Protein AF-A0AAW1A472-F1 (afdb_monomer_lite)

Radius of gyration: 16.76 Å; chains: 1; bounding box: 39×46×48 Å

pLDDT: mean 79.09, std 13.65, range [29.97, 91.56]

InterPro domains:
  IPR036691 Endonuclease/exonuclease/phosphatase superfamily [G3DSA:3.60.10.10] (3-117)
  IPR036691 Endonuclease/exonuclease/phosphatase superfamily [SSF56219] (14-114)

Secondary structure (DSSP, 8-state):
--GGGG-SSGGGSPTTEEEEEE--B-SSTT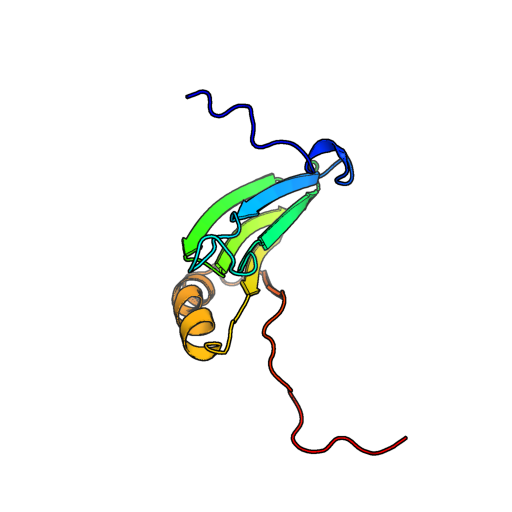SPPB--EEEEEETTSEEEEEEE-STTEEEEEEEETTEEEEEEEEE-SS-HHHHHHHHHHHHHTS-TT-EEEEEEE------S-----

Foldseek 3Di:
DDPPPPPPCPVVDDPQWDKDWDFFDAPDPPGDTDQIDIDTDGNVKDWPDWDDDDRFWTWTWIDDPPAIEIEIEGDAPPNLVVRCVSCVVVVVVDDPRHHYDYDYCNVDDPDPDDDDD

Organism: NCBI:txid166442

Sequence (117 aa):
MDAEKRMGKDQELPKGYDWHRQDASRKDRKGRAIGRMLVGVKKNLAVEEKILVEKGVIKLKVRMKHDVWRLAGIYALGDVEGKIEQIKDWMEIGEKEEKIIIGGDLNVRMGELGERI

Structure (mmCIF, N/CA/C/O backbone):
data_AF-A0AAW1A472-F1
#
_entry.id   AF-A0AAW1A472-F1
#
loop_
_atom_site.group_PDB
_atom_site.id
_atom_site.type_symbol
_atom_site.label_atom_id
_atom_site.label_alt_id
_atom_site.label_comp_id
_atom_site.label_asym_id
_atom_site.label_entity_id
_atom_site.label_seq_id
_atom_site.pdbx_PDB_ins_code
_atom_site.Cartn_x
_atom_site.Cartn_y
_atom_site.Cartn_z
_atom_site.occupancy
_atom_site.B_iso_or_equiv
_atom_site.auth_seq_id
_atom_site.auth_comp_id
_atom_site.auth_asym_id
_atom_site.auth_atom_id
_atom_site.pdbx_PDB_model_num
ATOM 1 N N . MET A 1 1 ? -14.484 16.915 -22.085 1.00 33.94 1 MET A N 1
ATOM 2 C CA . MET A 1 1 ? -14.202 15.512 -22.456 1.00 33.94 1 MET A CA 1
ATOM 3 C C . MET A 1 1 ? -14.462 14.681 -21.213 1.00 33.94 1 MET A C 1
ATOM 5 O O . MET A 1 1 ? -13.651 14.701 -20.295 1.00 33.94 1 MET A O 1
ATOM 9 N N . ASP A 1 2 ? -15.651 14.090 -21.144 1.00 29.97 2 ASP A N 1
ATOM 10 C CA . ASP A 1 2 ? -16.240 13.556 -19.916 1.00 29.97 2 ASP A CA 1
ATOM 11 C C . ASP A 1 2 ? -15.452 12.384 -19.326 1.00 29.97 2 ASP A C 1
ATOM 13 O O . ASP A 1 2 ? -15.075 11.433 -20.018 1.00 29.97 2 ASP A O 1
ATOM 17 N N . ALA A 1 3 ? -15.209 12.466 -18.018 1.00 36.06 3 ALA A N 1
ATOM 18 C CA . ALA A 1 3 ? -14.446 11.503 -17.229 1.00 36.06 3 ALA A CA 1
ATOM 19 C C . ALA A 1 3 ? -15.139 10.130 -17.084 1.00 36.06 3 ALA A C 1
ATOM 21 O O . ALA A 1 3 ? -14.545 9.193 -16.552 1.00 36.06 3 ALA A O 1
ATOM 22 N N . GLU A 1 4 ? -16.359 9.977 -17.601 1.00 32.78 4 GLU A N 1
ATOM 23 C CA . GLU A 1 4 ? -17.199 8.786 -17.428 1.00 32.78 4 GLU A CA 1
ATOM 24 C C . GLU A 1 4 ? -16.834 7.611 -18.358 1.00 32.78 4 GLU A C 1
ATOM 26 O O . GLU A 1 4 ? -17.255 6.479 -18.134 1.00 32.78 4 GLU A O 1
ATOM 31 N N . LYS A 1 5 ? -15.971 7.806 -19.366 1.00 37.50 5 LYS A N 1
ATOM 32 C CA . LYS A 1 5 ? -15.601 6.753 -20.343 1.00 37.50 5 LYS A CA 1
ATOM 33 C C . LYS A 1 5 ? -14.424 5.838 -19.941 1.00 37.50 5 LYS A C 1
ATOM 35 O O . LYS A 1 5 ? -13.793 5.239 -20.811 1.00 37.50 5 LYS A O 1
ATOM 40 N N . ARG A 1 6 ? -14.093 5.687 -18.649 1.00 45.53 6 ARG A N 1
ATOM 41 C CA . ARG A 1 6 ? -12.960 4.837 -18.178 1.00 45.53 6 ARG A CA 1
ATOM 42 C C . ARG A 1 6 ? -13.353 3.505 -17.504 1.00 45.53 6 ARG A C 1
ATOM 44 O O . ARG A 1 6 ? -12.469 2.763 -17.067 1.00 45.53 6 ARG A O 1
ATOM 51 N N . MET A 1 7 ? -14.644 3.167 -17.456 1.00 45.34 7 MET A N 1
ATOM 52 C CA . MET A 1 7 ? -15.219 2.125 -16.582 1.00 45.34 7 MET A CA 1
ATOM 53 C C . MET A 1 7 ? -15.499 0.748 -17.233 1.00 45.34 7 MET A C 1
ATOM 55 O O . MET A 1 7 ? -16.494 0.100 -16.937 1.00 45.34 7 MET A O 1
ATOM 59 N N . GLY A 1 8 ? -14.623 0.244 -18.106 1.00 51.31 8 GLY A N 1
ATOM 60 C CA . GLY A 1 8 ? -14.876 -1.036 -18.798 1.00 51.31 8 GLY A CA 1
ATOM 61 C C . GLY A 1 8 ? -14.672 -2.323 -17.977 1.00 51.31 8 GLY A C 1
ATOM 62 O O . GLY A 1 8 ? -15.166 -3.362 -18.383 1.00 51.31 8 GLY A O 1
ATOM 63 N N . LYS A 1 9 ? -13.932 -2.296 -16.855 1.00 57.56 9 LYS A N 1
ATOM 64 C CA . LYS A 1 9 ? -13.584 -3.516 -16.081 1.00 57.56 9 LYS A CA 1
ATOM 65 C C . LYS A 1 9 ? -14.021 -3.512 -14.623 1.00 57.56 9 LYS A C 1
ATOM 67 O O . LYS A 1 9 ? -14.011 -4.557 -13.987 1.00 57.56 9 LYS A O 1
ATOM 72 N N . ASP A 1 10 ? -14.410 -2.362 -14.086 1.00 56.91 10 ASP A N 1
ATOM 73 C CA . ASP A 1 10 ? -14.745 -2.272 -12.664 1.00 56.91 10 ASP A CA 1
ATOM 74 C C . ASP A 1 10 ? -16.104 -2.949 -12.370 1.00 56.91 10 ASP A C 1
ATOM 76 O O . ASP A 1 10 ? -16.349 -3.373 -11.246 1.00 56.91 10 ASP A O 1
ATOM 80 N N . GLN A 1 11 ? -16.947 -3.141 -13.399 1.00 63.16 11 GLN A N 1
ATOM 81 C CA . GLN A 1 11 ? -18.195 -3.914 -13.31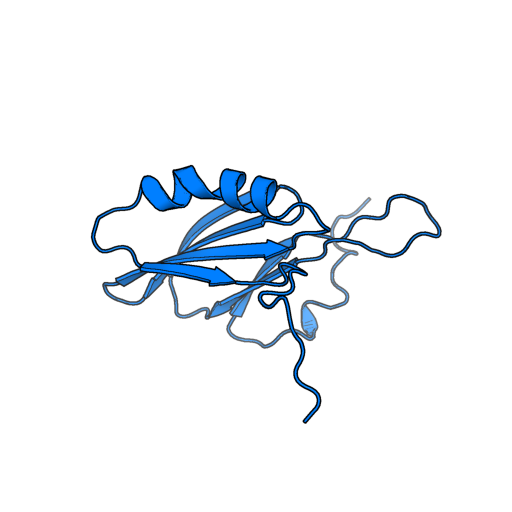8 1.00 63.16 11 GLN A CA 1
ATOM 82 C C . GLN A 1 11 ? -17.993 -5.440 -13.247 1.00 63.16 11 GLN A C 1
ATOM 84 O O . GLN A 1 11 ? -18.901 -6.142 -12.808 1.00 63.16 11 GLN A O 1
ATOM 89 N N . GLU A 1 12 ? -16.822 -5.950 -13.642 1.00 79.75 12 GLU A N 1
ATOM 90 C CA . GLU A 1 12 ? -16.468 -7.378 -13.551 1.00 79.75 12 GLU A CA 1
ATOM 91 C C . GLU A 1 12 ? -15.788 -7.728 -12.221 1.00 79.75 12 GLU A C 1
ATOM 93 O O . GLU A 1 12 ? -15.583 -8.901 -11.907 1.00 79.75 12 GLU A O 1
ATOM 98 N N . LEU A 1 13 ? -15.406 -6.720 -11.432 1.00 86.88 13 LEU A N 1
ATOM 99 C CA . LEU A 1 13 ? -14.744 -6.955 -10.160 1.00 86.88 13 LEU A CA 1
ATOM 100 C C . LEU A 1 13 ? -15.727 -7.527 -9.130 1.00 86.88 13 LEU A C 1
ATOM 102 O O . LEU A 1 13 ? -16.901 -7.140 -9.110 1.00 86.88 13 LEU A O 1
ATOM 106 N N . PRO A 1 14 ? -15.254 -8.408 -8.227 1.00 88.94 14 PRO A N 1
ATOM 107 C CA . PRO A 1 14 ? -16.073 -8.925 -7.145 1.00 88.94 14 PRO A CA 1
ATOM 108 C C . PRO A 1 14 ? -16.806 -7.814 -6.390 1.00 88.94 14 PRO A C 1
ATOM 110 O O . PRO A 1 14 ? -16.210 -6.838 -5.915 1.00 88.94 14 PRO A O 1
ATOM 113 N N . LYS A 1 15 ? -18.124 -7.990 -6.265 1.00 87.81 15 LYS A N 1
ATOM 114 C CA . LYS A 1 15 ? -18.973 -7.143 -5.426 1.00 87.81 15 LYS A CA 1
ATOM 115 C C . LYS A 1 15 ? -18.600 -7.353 -3.954 1.00 87.81 15 LYS A C 1
ATOM 117 O O . LYS A 1 15 ? -18.102 -8.406 -3.571 1.00 87.81 15 LYS A O 1
ATOM 122 N N . GLY A 1 16 ? -18.862 -6.347 -3.120 1.00 90.50 16 GLY A N 1
ATOM 123 C CA . GLY A 1 16 ? -18.548 -6.403 -1.685 1.00 90.50 16 GLY A CA 1
ATOM 124 C C . GLY A 1 16 ? -17.158 -5.884 -1.313 1.00 90.50 16 GLY A C 1
ATOM 125 O O . GLY A 1 16 ? -16.790 -5.953 -0.143 1.00 90.50 16 GLY A O 1
ATOM 126 N N . TYR A 1 17 ? -16.426 -5.319 -2.275 1.00 90.38 17 TYR A N 1
ATOM 127 C CA . TYR A 1 17 ? -15.153 -4.639 -2.055 1.00 90.38 17 TYR A CA 1
ATOM 128 C C . TYR A 1 17 ? -15.222 -3.190 -2.542 1.00 90.38 17 TYR A C 1
ATOM 130 O O . TYR A 1 17 ? -15.889 -2.894 -3.538 1.00 90.38 17 TYR A O 1
ATOM 138 N N . ASP A 1 18 ? -14.528 -2.308 -1.836 1.00 86.81 18 ASP A N 1
ATOM 139 C CA . ASP A 1 18 ? -14.161 -0.973 -2.273 1.00 86.81 18 ASP A CA 1
ATOM 140 C C . ASP A 1 18 ? -12.806 -1.059 -2.967 1.00 86.81 18 ASP A C 1
ATOM 142 O O . ASP A 1 18 ? -11.781 -1.400 -2.372 1.00 86.81 18 ASP A O 1
ATOM 146 N N . TRP A 1 19 ? -12.822 -0.811 -4.273 1.00 87.25 19 TRP A N 1
ATOM 147 C CA . TRP A 1 19 ? -11.652 -0.959 -5.122 1.00 87.25 19 TRP A CA 1
ATOM 148 C C . TRP A 1 19 ? -10.884 0.359 -5.234 1.00 87.25 19 TRP A C 1
ATOM 150 O O . TRP A 1 19 ? -11.436 1.433 -5.482 1.00 87.25 19 TRP A O 1
ATOM 160 N N . HIS A 1 20 ? -9.571 0.276 -5.077 1.00 85.44 20 HIS A N 1
ATOM 161 C CA . HIS A 1 20 ? -8.629 1.375 -5.187 1.00 85.44 20 HIS A CA 1
ATOM 162 C C . HIS A 1 20 ? -7.659 1.085 -6.321 1.00 85.44 20 HIS A C 1
ATOM 164 O O . HIS A 1 20 ? -6.975 0.064 -6.331 1.00 85.44 20 HIS A O 1
ATOM 170 N N . ARG A 1 21 ? -7.630 1.985 -7.300 1.00 82.75 21 ARG A N 1
ATOM 171 C CA . ARG A 1 21 ? -6.958 1.768 -8.575 1.00 82.75 21 ARG A CA 1
ATOM 172 C C . ARG A 1 21 ? -5.888 2.818 -8.808 1.00 82.75 21 ARG A C 1
ATOM 174 O O . ARG A 1 21 ? -6.105 4.001 -8.559 1.00 82.75 21 ARG A O 1
ATOM 181 N N . GLN A 1 22 ? -4.786 2.363 -9.382 1.00 85.88 22 GLN A N 1
ATOM 182 C CA . GLN A 1 22 ? -3.852 3.201 -10.109 1.00 85.88 22 GLN A CA 1
ATOM 183 C C . GLN A 1 22 ? -3.910 2.818 -11.587 1.00 85.88 22 GLN A C 1
ATOM 185 O O . GLN A 1 22 ? -3.865 1.636 -11.940 1.00 85.88 22 GLN A O 1
ATOM 190 N N . ASP A 1 23 ? -4.074 3.813 -12.453 1.00 83.50 23 ASP A N 1
ATOM 191 C CA . ASP A 1 23 ? -4.182 3.590 -13.889 1.00 83.50 23 ASP A CA 1
ATOM 192 C C . ASP A 1 23 ? -2.845 3.182 -14.506 1.00 83.50 23 ASP A C 1
ATOM 194 O O . ASP A 1 23 ? -1.789 3.708 -14.160 1.00 83.50 23 ASP A O 1
ATOM 198 N N . ALA A 1 24 ? -2.896 2.268 -15.479 1.00 82.50 24 ALA A N 1
ATOM 199 C CA . ALA A 1 24 ? -1.727 2.029 -16.311 1.00 82.50 24 ALA A CA 1
ATOM 200 C C . ALA A 1 24 ? -1.440 3.253 -17.178 1.00 82.50 24 ALA A C 1
ATOM 202 O O . ALA A 1 24 ? -2.347 3.871 -17.737 1.00 82.50 24 ALA A O 1
ATOM 203 N N . SER A 1 25 ? -0.155 3.502 -17.400 1.00 81.50 25 SER A N 1
ATOM 204 C CA . SER A 1 25 ? 0.311 4.426 -18.429 1.00 81.50 25 SER A CA 1
ATOM 205 C C . SER A 1 25 ? 1.125 3.694 -19.492 1.00 81.50 25 SER A C 1
ATOM 207 O O . SER A 1 25 ? 1.483 2.525 -19.332 1.00 81.50 25 SER A O 1
ATOM 209 N N . ARG A 1 26 ? 1.382 4.363 -20.613 1.00 81.75 26 ARG A N 1
ATOM 210 C CA . ARG A 1 26 ? 2.218 3.859 -21.707 1.00 81.75 26 ARG A CA 1
ATOM 211 C C . ARG A 1 26 ? 3.309 4.882 -21.978 1.00 81.75 26 ARG A C 1
ATOM 213 O O . ARG A 1 26 ? 3.029 6.074 -21.921 1.00 81.75 26 ARG A O 1
ATOM 220 N N . LYS A 1 27 ? 4.521 4.409 -22.274 1.00 78.81 27 LYS A N 1
ATOM 221 C CA . LYS A 1 27 ? 5.626 5.279 -22.697 1.00 78.81 27 LYS A CA 1
ATOM 222 C C . LYS A 1 27 ? 5.388 5.818 -24.113 1.00 78.81 27 LYS A C 1
ATOM 224 O O . LYS A 1 27 ? 5.530 7.008 -24.338 1.00 78.81 27 LYS A O 1
ATOM 229 N N . ASP A 1 28 ? 4.905 4.952 -25.009 1.00 83.31 28 ASP A N 1
ATOM 230 C CA . ASP A 1 28 ? 4.634 5.271 -26.415 1.00 83.31 28 ASP A CA 1
ATOM 231 C C . ASP A 1 28 ? 3.226 4.823 -26.828 1.00 83.31 28 ASP A C 1
ATOM 233 O O . ASP A 1 28 ? 2.672 3.872 -26.266 1.00 83.31 28 ASP A O 1
ATOM 237 N N . ARG A 1 29 ? 2.655 5.433 -27.878 1.00 80.19 29 ARG A N 1
ATOM 238 C CA . ARG A 1 29 ? 1.298 5.106 -28.375 1.00 80.19 29 ARG A CA 1
ATOM 239 C C . ARG A 1 29 ? 1.120 3.617 -28.709 1.00 80.19 29 ARG A C 1
ATOM 241 O O . ARG A 1 29 ? 0.045 3.062 -28.490 1.00 80.19 29 ARG A O 1
ATOM 248 N N . LYS A 1 30 ? 2.173 2.974 -29.230 1.00 85.19 30 LYS A N 1
ATOM 249 C CA . LYS A 1 30 ? 2.208 1.539 -29.574 1.00 85.19 30 LYS A CA 1
ATOM 250 C C . LYS A 1 30 ? 2.765 0.646 -28.451 1.00 85.19 30 LYS A C 1
ATOM 252 O O . LYS A 1 30 ? 2.790 -0.570 -28.609 1.00 85.19 30 LYS A O 1
ATOM 257 N N . GLY A 1 31 ? 3.206 1.223 -27.333 1.00 79.44 31 GLY A N 1
ATOM 258 C CA . GLY A 1 31 ? 3.770 0.484 -26.204 1.00 79.44 31 GLY A CA 1
ATOM 259 C C . GLY A 1 31 ? 2.715 -0.266 -25.386 1.00 79.44 31 GLY A C 1
ATOM 260 O O . GLY A 1 31 ? 1.518 0.043 -25.431 1.00 79.44 31 GLY A O 1
ATOM 261 N N . ARG A 1 32 ? 3.164 -1.253 -24.599 1.00 79.44 32 ARG A N 1
ATOM 262 C CA . ARG A 1 32 ? 2.307 -1.949 -23.627 1.00 79.44 32 ARG A CA 1
ATOM 263 C C 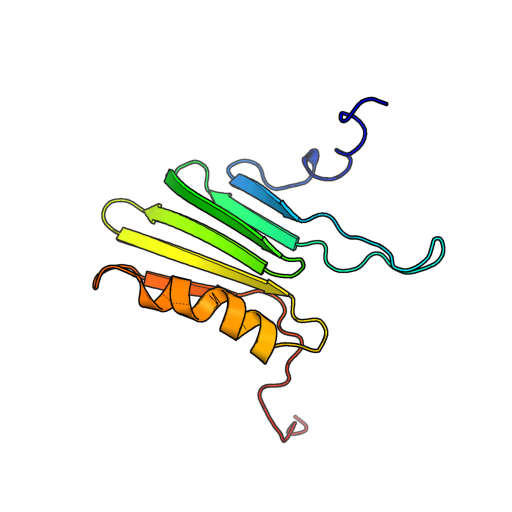. ARG A 1 32 ? 1.894 -0.998 -22.502 1.00 79.44 32 ARG A C 1
ATOM 265 O O . ARG A 1 32 ? 2.640 -0.098 -22.125 1.00 79.44 32 ARG A O 1
ATOM 272 N N . ALA A 1 33 ? 0.689 -1.213 -21.979 1.00 78.88 33 ALA A N 1
ATOM 273 C CA . ALA A 1 33 ? 0.225 -0.574 -20.752 1.00 78.88 33 ALA A CA 1
ATOM 274 C C . ALA A 1 33 ? 1.040 -1.108 -19.564 1.00 78.88 33 ALA A C 1
ATOM 276 O O . ALA A 1 33 ? 1.193 -2.317 -19.429 1.00 78.88 33 ALA A O 1
ATOM 277 N N . ILE A 1 34 ? 1.563 -0.212 -18.729 1.00 76.31 34 ILE A N 1
ATOM 278 C CA . ILE A 1 34 ? 2.464 -0.530 -17.616 1.00 76.31 34 ILE A CA 1
ATOM 279 C C . ILE A 1 34 ? 1.906 0.077 -16.331 1.00 76.31 34 ILE A C 1
ATOM 281 O O . ILE A 1 34 ? 1.524 1.251 -16.320 1.00 76.31 34 ILE A O 1
ATOM 285 N N . GLY A 1 35 ? 1.962 -0.690 -15.241 1.00 73.12 35 GLY A N 1
ATOM 286 C CA . GLY A 1 35 ? 1.760 -0.196 -13.877 1.00 73.12 35 GLY A CA 1
ATOM 287 C C . GLY A 1 35 ? 0.311 0.077 -13.494 1.00 73.12 35 GLY A C 1
ATOM 288 O O . GLY A 1 35 ? 0.062 0.973 -12.698 1.00 73.12 35 GLY A O 1
ATOM 289 N N . ARG A 1 36 ? -0.647 -0.673 -14.057 1.00 83.44 36 ARG A N 1
ATOM 290 C CA . ARG A 1 36 ? -1.985 -0.721 -13.456 1.00 83.44 36 ARG A CA 1
ATOM 291 C C . ARG A 1 36 ? -1.883 -1.514 -12.160 1.00 83.44 36 ARG A C 1
ATOM 293 O O . ARG A 1 36 ? -1.429 -2.652 -12.193 1.00 83.44 36 ARG A O 1
ATOM 300 N N . MET A 1 37 ? -2.370 -0.941 -11.069 1.00 86.56 37 MET A N 1
ATOM 301 C CA . MET A 1 37 ? -2.504 -1.629 -9.786 1.00 86.56 37 MET A CA 1
ATOM 302 C C . MET A 1 37 ? -3.937 -1.524 -9.294 1.00 86.56 37 MET A C 1
ATOM 304 O O . MET A 1 37 ? -4.638 -0.547 -9.575 1.00 86.56 37 MET A O 1
ATOM 308 N N . LEU A 1 38 ? -4.368 -2.546 -8.566 1.00 87.56 38 LEU A N 1
ATOM 309 C CA . LEU A 1 38 ? -5.688 -2.606 -7.975 1.00 87.56 38 LEU A CA 1
ATOM 310 C C . LEU A 1 38 ? -5.577 -3.222 -6.585 1.00 87.56 38 LEU A C 1
ATOM 312 O O . LEU A 1 38 ? -4.951 -4.264 -6.419 1.00 87.56 38 LEU A O 1
ATOM 316 N N . VAL A 1 39 ? -6.209 -2.587 -5.609 1.00 87.19 39 VAL A N 1
ATOM 317 C CA . VAL A 1 39 ? -6.339 -3.099 -4.248 1.00 87.19 39 VAL A CA 1
ATOM 318 C C . VAL A 1 39 ? -7.808 -3.042 -3.858 1.00 87.19 39 VAL A C 1
ATOM 320 O O . VAL A 1 39 ? -8.457 -2.029 -4.092 1.00 87.19 39 VAL A O 1
ATOM 323 N N . GLY A 1 40 ? -8.346 -4.124 -3.303 1.00 88.94 40 GLY A N 1
ATOM 324 C CA . GLY A 1 40 ? -9.733 -4.189 -2.845 1.00 88.94 40 GLY A CA 1
ATOM 325 C C . GLY A 1 40 ? -9.799 -4.307 -1.333 1.00 88.94 40 GLY A C 1
ATOM 326 O O . GLY A 1 40 ? -9.190 -5.210 -0.765 1.00 88.94 40 GLY A O 1
ATOM 327 N N . VAL A 1 41 ? -10.567 -3.435 -0.685 1.00 88.75 41 VAL A N 1
ATOM 328 C CA . VAL A 1 41 ? -10.884 -3.54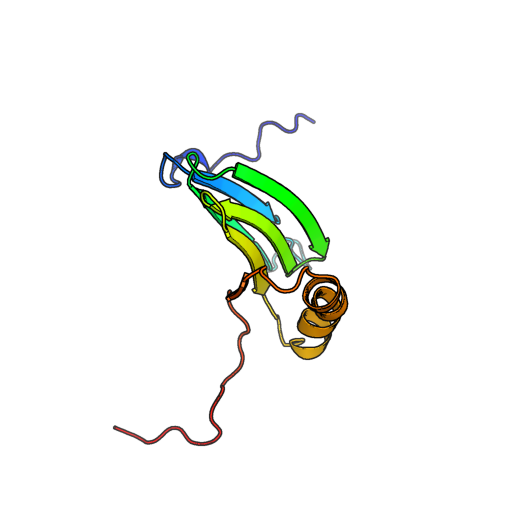2 0.745 1.00 88.75 41 VAL A CA 1
ATOM 329 C C . VAL A 1 41 ? -12.314 -4.037 0.880 1.00 88.75 41 VAL A C 1
ATOM 331 O O . VAL A 1 41 ? -13.205 -3.532 0.212 1.00 88.75 41 VAL A O 1
ATOM 334 N N . LYS A 1 42 ? -12.569 -5.054 1.703 1.00 90.44 42 LYS A N 1
ATOM 335 C CA . LYS A 1 42 ? -13.935 -5.564 1.887 1.00 90.44 42 LYS A CA 1
ATOM 336 C C . LYS A 1 42 ? -14.809 -4.471 2.522 1.00 90.44 42 LYS A C 1
ATOM 338 O O . LYS A 1 42 ? -14.409 -3.904 3.529 1.00 90.44 42 LYS A O 1
ATOM 343 N N . LYS A 1 43 ? -16.006 -4.213 1.983 1.00 88.62 43 LYS A N 1
ATOM 344 C CA . LYS A 1 43 ? -16.892 -3.085 2.366 1.00 88.62 43 LYS A CA 1
ATOM 345 C C . LYS A 1 43 ? -17.314 -3.043 3.836 1.00 88.62 43 LYS A C 1
ATOM 347 O O . LYS A 1 43 ? -17.796 -2.027 4.314 1.00 88.62 43 LYS A O 1
ATOM 352 N N . ASN A 1 44 ? -17.204 -4.163 4.547 1.00 88.19 44 ASN A N 1
ATOM 353 C CA . ASN A 1 44 ? -17.497 -4.233 5.977 1.00 88.19 44 ASN A CA 1
ATOM 354 C C . ASN A 1 44 ? -16.287 -3.871 6.859 1.00 88.19 44 ASN A C 1
ATOM 356 O O . ASN A 1 44 ? -16.376 -3.993 8.079 1.00 88.19 44 ASN A O 1
ATOM 360 N N . LEU A 1 45 ? -15.158 -3.494 6.257 1.00 87.81 45 LEU A N 1
ATOM 361 C CA . LEU A 1 45 ? -13.984 -2.953 6.930 1.00 87.81 45 LEU A CA 1
ATOM 362 C C . LEU A 1 45 ? -13.949 -1.442 6.708 1.00 87.81 45 LEU A C 1
ATOM 364 O O . LEU A 1 45 ? -14.223 -0.967 5.607 1.00 87.81 45 LEU A O 1
ATOM 368 N N . ALA A 1 46 ? -13.597 -0.691 7.747 1.00 82.62 46 ALA A N 1
ATOM 369 C CA . ALA A 1 46 ? -13.453 0.752 7.626 1.00 82.62 46 ALA A CA 1
ATOM 370 C C . ALA A 1 46 ? -12.079 1.086 7.034 1.00 82.62 46 ALA A C 1
ATOM 372 O O . ALA A 1 46 ? -11.060 0.582 7.506 1.00 82.62 46 ALA A O 1
ATOM 373 N N . VAL A 1 47 ? -12.043 1.944 6.015 1.00 81.00 47 VAL A N 1
ATOM 374 C CA . VAL A 1 47 ? -10.800 2.534 5.501 1.00 81.00 47 VAL A CA 1
ATOM 375 C C . VAL A 1 47 ? -10.584 3.852 6.234 1.00 81.00 47 VAL A C 1
ATOM 377 O O . VAL A 1 47 ? -11.387 4.769 6.092 1.00 81.00 47 VAL A O 1
ATOM 380 N N . GLU A 1 48 ? -9.525 3.935 7.032 1.00 81.50 48 GLU A N 1
ATOM 381 C CA . GLU A 1 48 ? -9.201 5.134 7.815 1.00 81.50 48 GLU A CA 1
ATOM 382 C C . GLU A 1 48 ? -8.346 6.114 7.023 1.00 81.50 48 GLU A C 1
ATOM 384 O O . GLU A 1 48 ? -8.483 7.325 7.156 1.00 81.50 48 GLU A O 1
ATOM 389 N N . GLU A 1 49 ? -7.463 5.580 6.183 1.00 78.62 49 GLU A N 1
ATOM 390 C CA . GLU A 1 49 ? -6.523 6.375 5.412 1.00 78.62 49 GLU A CA 1
ATOM 391 C C . GLU A 1 49 ? -6.254 5.710 4.066 1.00 78.62 49 GLU A C 1
ATOM 393 O O . GLU A 1 49 ? -6.116 4.487 3.956 1.00 78.62 49 GLU A O 1
ATOM 398 N N . LYS A 1 50 ? -6.143 6.533 3.026 1.00 79.12 50 LYS A N 1
ATOM 399 C CA . LYS A 1 50 ? -5.746 6.103 1.691 1.00 79.12 50 LYS A CA 1
ATOM 400 C C . LYS A 1 50 ? -4.741 7.091 1.133 1.00 79.12 50 LYS A C 1
ATOM 402 O O . LYS A 1 50 ? -5.092 8.236 0.863 1.00 79.12 50 LYS A O 1
ATOM 407 N N . ILE A 1 51 ? -3.531 6.612 0.865 1.00 76.12 51 ILE A N 1
ATOM 408 C CA . ILE A 1 51 ? -2.489 7.404 0.219 1.00 76.12 51 ILE A CA 1
ATOM 409 C C . ILE A 1 51 ? -2.094 6.716 -1.087 1.00 76.12 51 ILE A C 1
ATOM 411 O O . ILE A 1 51 ? -1.504 5.633 -1.113 1.00 76.12 51 ILE A O 1
ATOM 415 N N . LEU A 1 52 ? -2.417 7.372 -2.199 1.00 71.75 52 LEU A N 1
ATOM 416 C CA . LEU A 1 52 ? -1.845 7.060 -3.505 1.00 71.75 52 LEU A CA 1
ATOM 417 C C . LEU A 1 52 ? -0.569 7.891 -3.632 1.00 71.75 52 LEU A C 1
ATOM 419 O O . LEU A 1 52 ? -0.658 9.107 -3.758 1.00 71.75 52 LEU A O 1
ATOM 423 N N . VAL A 1 53 ? 0.594 7.246 -3.532 1.00 71.19 53 VAL A N 1
ATOM 424 C CA . VAL A 1 53 ? 1.889 7.945 -3.503 1.00 71.19 53 VAL A CA 1
ATOM 425 C C . VAL A 1 53 ? 2.360 8.220 -4.929 1.00 71.19 53 VAL A C 1
ATOM 427 O O . VAL A 1 53 ? 2.159 9.297 -5.476 1.00 71.19 53 VAL A O 1
ATOM 430 N N . GLU A 1 54 ? 2.931 7.201 -5.563 1.00 74.06 54 GLU A N 1
ATOM 431 C CA . GLU A 1 54 ? 3.506 7.261 -6.899 1.00 74.06 54 GLU A CA 1
ATOM 432 C C . GLU A 1 54 ? 3.151 6.004 -7.686 1.00 74.06 54 GLU A C 1
ATOM 434 O O . GLU A 1 54 ? 2.619 5.025 -7.152 1.00 74.06 54 GLU A O 1
ATOM 439 N N . LYS A 1 55 ? 3.459 6.015 -8.987 1.00 80.75 55 LYS A N 1
ATOM 440 C CA . LYS A 1 55 ? 3.293 4.841 -9.838 1.00 80.75 55 LYS A CA 1
ATOM 441 C C . LYS A 1 55 ? 4.018 3.636 -9.227 1.00 80.75 55 LYS A C 1
ATOM 443 O O . LYS A 1 55 ? 5.213 3.707 -8.946 1.00 80.75 55 LYS A O 1
ATOM 448 N N . GLY A 1 56 ? 3.296 2.539 -9.036 1.00 84.56 56 GLY A N 1
ATOM 449 C CA . GLY A 1 56 ? 3.821 1.325 -8.424 1.00 84.56 56 GLY A CA 1
ATOM 450 C C . GLY A 1 56 ? 3.645 1.220 -6.906 1.00 84.56 56 GLY A C 1
ATOM 451 O O . GLY A 1 56 ? 4.091 0.225 -6.351 1.00 84.56 56 GLY A O 1
ATOM 452 N N . VAL A 1 57 ? 3.019 2.189 -6.221 1.00 89.38 57 VAL A N 1
ATOM 453 C CA . VAL A 1 57 ? 2.788 2.123 -4.764 1.00 89.38 57 VAL A CA 1
ATOM 454 C C . VAL A 1 57 ? 1.377 2.588 -4.392 1.00 89.38 57 VAL A C 1
ATOM 456 O O . VAL A 1 57 ? 0.953 3.688 -4.749 1.00 89.38 57 VAL A O 1
ATOM 459 N N . ILE A 1 58 ? 0.659 1.771 -3.617 1.00 90.12 58 ILE A N 1
ATOM 460 C CA . ILE A 1 58 ? -0.625 2.115 -2.986 1.00 90.12 58 ILE A CA 1
ATOM 461 C C . ILE A 1 58 ? -0.520 1.825 -1.487 1.00 90.12 58 ILE A C 1
ATOM 463 O O . ILE A 1 58 ? -0.236 0.692 -1.113 1.00 90.12 58 ILE A O 1
ATOM 467 N N . LYS A 1 59 ? -0.793 2.816 -0.633 1.00 91.19 59 LYS A N 1
ATOM 468 C CA . LYS A 1 59 ? -0.842 2.660 0.829 1.00 91.19 59 LYS A CA 1
ATOM 469 C C . LYS A 1 59 ? -2.278 2.806 1.327 1.00 91.19 59 LYS A C 1
ATOM 471 O O . LYS A 1 59 ? -3.000 3.714 0.904 1.00 91.19 59 LYS A O 1
ATOM 476 N N . LEU A 1 60 ? -2.694 1.928 2.230 1.00 89.62 60 LEU A N 1
ATOM 477 C CA . LEU A 1 60 ? -4.016 1.941 2.853 1.00 89.62 60 LEU A CA 1
ATOM 478 C C . LEU A 1 60 ? -3.886 1.667 4.346 1.00 89.62 60 LEU A C 1
ATOM 480 O O . LEU A 1 60 ? -3.122 0.795 4.746 1.00 89.62 60 LEU A O 1
ATOM 484 N N . LYS A 1 61 ? -4.681 2.358 5.155 1.00 90.19 61 LYS A N 1
ATOM 485 C CA . LYS A 1 61 ? -4.895 2.042 6.565 1.00 90.19 61 LYS A CA 1
ATOM 486 C C . LYS A 1 61 ? -6.339 1.594 6.730 1.00 90.19 61 LYS A C 1
ATOM 488 O O . LYS A 1 61 ? -7.263 2.326 6.372 1.00 90.19 61 LYS A O 1
ATOM 493 N N . VAL A 1 62 ? -6.539 0.379 7.223 1.00 90.44 62 VAL A N 1
ATOM 494 C CA . VAL A 1 62 ? -7.860 -0.226 7.400 1.00 90.44 62 VAL A CA 1
ATOM 495 C C . VAL A 1 62 ? -8.050 -0.648 8.847 1.00 90.44 62 VAL A C 1
ATOM 497 O O . VAL A 1 62 ? -7.161 -1.242 9.454 1.00 90.44 62 VAL A O 1
ATOM 500 N N . ARG A 1 63 ? -9.226 -0.368 9.404 1.00 88.19 63 ARG A N 1
ATOM 501 C CA . ARG A 1 63 ? -9.614 -0.834 10.732 1.00 88.19 63 ARG A CA 1
ATOM 502 C C . ARG A 1 63 ? -10.454 -2.094 10.611 1.00 88.19 63 ARG A C 1
ATOM 504 O O . ARG A 1 63 ? -11.501 -2.119 9.960 1.00 88.19 63 ARG A O 1
ATOM 511 N N . MET A 1 64 ? -10.008 -3.138 11.299 1.00 86.31 64 MET A N 1
ATOM 512 C CA . MET A 1 64 ? -10.726 -4.390 11.469 1.00 86.31 64 MET A CA 1
ATOM 513 C C . MET A 1 64 ? -11.046 -4.578 12.953 1.00 86.31 64 MET A C 1
ATOM 515 O O . MET A 1 64 ? -10.222 -5.056 13.728 1.00 86.31 64 MET A O 1
ATOM 519 N N . LYS A 1 65 ? -12.277 -4.231 13.346 1.00 85.25 65 LYS A N 1
ATOM 520 C CA . LYS A 1 65 ? -12.712 -4.206 14.753 1.00 85.25 65 LYS A CA 1
ATOM 521 C C . LYS A 1 65 ? -11.805 -3.287 15.591 1.00 85.25 65 LYS A C 1
ATOM 523 O O . LYS A 1 65 ? -11.851 -2.075 15.405 1.00 85.25 65 LYS A O 1
ATOM 528 N N . HIS A 1 66 ? -10.997 -3.861 16.480 1.00 84.75 66 HIS A N 1
ATOM 529 C CA . HIS A 1 66 ? -10.056 -3.146 17.342 1.00 84.75 66 HIS A CA 1
ATOM 530 C C . HIS A 1 66 ? -8.652 -3.048 16.733 1.00 84.75 66 HIS A C 1
ATOM 532 O O . HIS A 1 66 ? -7.874 -2.210 17.167 1.00 84.75 66 HIS A O 1
ATOM 538 N N . ASP A 1 67 ? -8.354 -3.842 15.699 1.00 89.19 67 ASP A N 1
ATOM 539 C CA . ASP A 1 67 ? -7.046 -3.847 15.052 1.00 89.19 67 ASP A CA 1
ATOM 540 C C . ASP A 1 67 ? -6.979 -2.822 13.923 1.00 89.19 67 ASP A C 1
ATOM 542 O O . ASP A 1 67 ? -7.901 -2.688 13.110 1.00 89.19 67 ASP A O 1
ATOM 546 N N . VAL A 1 68 ? -5.825 -2.181 13.809 1.00 89.81 68 VAL A N 1
ATOM 547 C CA . VAL A 1 68 ? -5.478 -1.304 12.696 1.00 89.81 68 VAL A CA 1
ATOM 548 C C . VAL A 1 68 ? -4.429 -1.993 11.833 1.00 89.81 68 VAL A C 1
ATOM 550 O O . VAL A 1 68 ? -3.426 -2.502 12.332 1.00 89.81 68 VAL A O 1
ATOM 553 N N . TRP A 1 69 ? -4.676 -2.012 10.527 1.00 91.56 69 TRP A N 1
ATOM 554 C CA . TRP A 1 69 ? -3.811 -2.639 9.539 1.00 91.56 69 TRP A CA 1
ATOM 555 C C . TRP A 1 69 ? -3.357 -1.626 8.495 1.00 91.56 69 TRP A C 1
ATOM 557 O O . TRP A 1 69 ? -4.169 -0.971 7.845 1.00 91.56 69 TRP A O 1
ATOM 567 N N . ARG A 1 70 ? -2.051 -1.560 8.284 1.00 91.12 70 ARG A N 1
ATOM 568 C CA . ARG A 1 70 ? -1.389 -0.867 7.185 1.00 91.12 70 ARG A CA 1
ATOM 569 C C . ARG A 1 70 ? -1.160 -1.854 6.049 1.00 91.12 70 ARG A C 1
ATOM 571 O O . ARG A 1 70 ? -0.501 -2.871 6.228 1.00 91.12 70 ARG A O 1
ATOM 578 N N . LEU A 1 71 ? -1.692 -1.562 4.872 1.00 90.12 71 LEU A N 1
ATOM 579 C CA . LEU A 1 71 ? -1.446 -2.314 3.651 1.00 90.12 71 LEU A CA 1
ATOM 580 C C . LEU A 1 71 ? -0.628 -1.464 2.674 1.00 90.12 71 LEU A C 1
ATOM 582 O O . LEU A 1 71 ? -1.069 -0.387 2.274 1.00 90.12 71 LEU A O 1
ATOM 586 N N . ALA A 1 72 ? 0.521 -1.978 2.245 1.00 89.00 72 ALA A N 1
ATOM 587 C CA . ALA A 1 72 ? 1.296 -1.429 1.140 1.00 89.00 72 ALA A CA 1
ATOM 588 C C . ALA A 1 72 ? 1.254 -2.389 -0.057 1.00 89.00 72 ALA A C 1
ATOM 590 O O . ALA A 1 72 ? 1.814 -3.483 -0.020 1.00 89.00 72 ALA A O 1
ATOM 591 N N . GLY A 1 73 ? 0.579 -1.974 -1.126 1.00 89.00 73 GLY A N 1
ATOM 592 C CA . GLY A 1 73 ? 0.656 -2.613 -2.434 1.00 89.00 73 GLY A CA 1
ATOM 593 C C . GLY A 1 73 ? 1.845 -2.060 -3.215 1.00 89.00 73 GLY A C 1
ATOM 594 O O . GLY A 1 73 ? 1.882 -0.853 -3.457 1.00 89.00 73 GLY A O 1
ATOM 595 N N . ILE A 1 74 ? 2.770 -2.919 -3.647 1.00 88.12 74 ILE A N 1
ATOM 596 C CA . ILE A 1 74 ? 3.965 -2.545 -4.415 1.00 88.12 74 ILE A CA 1
ATOM 597 C C . ILE A 1 74 ? 3.980 -3.255 -5.776 1.00 88.12 74 ILE A C 1
ATOM 599 O O . ILE A 1 74 ? 3.742 -4.456 -5.883 1.00 88.12 74 ILE A O 1
ATOM 603 N N . TYR A 1 75 ? 4.280 -2.497 -6.826 1.00 84.62 75 TYR A N 1
ATOM 604 C CA . TYR A 1 75 ? 4.643 -2.994 -8.146 1.00 84.62 75 TYR A CA 1
ATOM 605 C C . TYR A 1 75 ? 5.992 -2.397 -8.545 1.00 84.62 75 TYR A C 1
ATOM 607 O O . TYR A 1 75 ? 6.079 -1.208 -8.870 1.00 84.62 75 TYR A O 1
ATOM 615 N N . ALA A 1 76 ? 7.041 -3.218 -8.506 1.00 79.00 76 ALA A N 1
ATOM 616 C CA . ALA A 1 76 ? 8.412 -2.776 -8.729 1.00 79.00 76 ALA A CA 1
ATOM 617 C C . ALA A 1 76 ? 8.911 -3.237 -10.105 1.00 79.00 76 ALA A C 1
ATOM 619 O O . ALA A 1 76 ? 9.266 -4.393 -10.326 1.00 79.00 76 ALA A O 1
ATOM 620 N N . LEU A 1 77 ? 8.947 -2.314 -11.068 1.00 76.25 77 LEU A N 1
ATOM 621 C CA . LEU A 1 77 ? 9.490 -2.581 -12.402 1.00 76.25 77 LEU A CA 1
ATOM 622 C C . LEU A 1 77 ? 11.025 -2.454 -12.387 1.00 76.25 77 LEU A C 1
ATOM 624 O O . LEU A 1 77 ? 11.577 -1.551 -13.009 1.00 76.25 77 LEU A O 1
ATOM 628 N N . GLY A 1 78 ? 11.700 -3.334 -11.645 1.00 76.12 78 GLY A N 1
ATOM 629 C CA . GLY A 1 78 ? 13.165 -3.369 -11.528 1.00 76.12 78 GLY A CA 1
ATOM 630 C C . GLY A 1 78 ? 13.777 -2.396 -10.511 1.00 76.12 78 GLY A C 1
ATOM 631 O O . GLY A 1 78 ? 14.972 -2.478 -10.268 1.00 76.12 78 GLY A O 1
ATOM 632 N N . ASP A 1 79 ? 12.975 -1.523 -9.896 1.00 84.50 79 ASP A N 1
ATOM 633 C CA . ASP A 1 79 ? 13.384 -0.637 -8.797 1.00 84.50 79 ASP A CA 1
ATOM 634 C C . ASP A 1 79 ? 12.589 -0.991 -7.538 1.00 84.50 79 ASP A C 1
ATOM 636 O O . ASP A 1 79 ? 11.481 -0.504 -7.326 1.00 84.50 79 ASP A O 1
ATOM 640 N N . VAL A 1 80 ? 13.101 -1.938 -6.757 1.00 84.12 80 VAL A N 1
ATOM 641 C CA . VAL A 1 80 ? 12.421 -2.448 -5.555 1.00 84.12 80 VAL A CA 1
ATOM 642 C C . VAL A 1 80 ? 12.820 -1.633 -4.338 1.00 84.12 80 VAL A C 1
ATOM 644 O O . VAL A 1 80 ? 11.954 -1.243 -3.562 1.00 84.12 80 VAL A O 1
ATOM 647 N N . GLU A 1 81 ? 14.112 -1.334 -4.203 1.00 86.25 81 GLU A N 1
ATOM 648 C CA . GLU A 1 81 ? 14.652 -0.536 -3.102 1.00 86.25 81 GLU A CA 1
ATOM 649 C C . GLU A 1 81 ? 14.028 0.858 -3.070 1.00 86.25 81 GLU A C 1
ATOM 651 O O . GLU A 1 81 ? 13.525 1.264 -2.025 1.00 86.25 81 GLU A O 1
ATOM 656 N N . GLY A 1 82 ? 13.932 1.545 -4.215 1.00 88.69 82 GLY A N 1
ATOM 657 C CA . GLY A 1 82 ? 13.274 2.848 -4.285 1.00 88.69 82 GLY A CA 1
ATOM 658 C C . GLY A 1 82 ? 11.802 2.781 -3.873 1.00 88.69 82 GLY A C 1
ATOM 659 O O . GLY A 1 82 ? 11.305 3.666 -3.177 1.00 88.69 82 GLY A O 1
ATOM 660 N N . LYS A 1 83 ? 11.093 1.699 -4.225 1.00 88.19 83 LYS A N 1
ATOM 661 C CA . LYS A 1 83 ? 9.689 1.495 -3.825 1.00 88.19 83 LYS A CA 1
ATOM 662 C C . LYS A 1 83 ? 9.538 1.184 -2.337 1.00 88.19 83 LYS A C 1
ATOM 664 O O . LYS A 1 83 ? 8.552 1.615 -1.741 1.00 88.19 83 LYS A O 1
ATOM 669 N N . ILE A 1 84 ? 10.487 0.462 -1.744 1.00 87.19 84 ILE A N 1
ATOM 670 C CA . ILE A 1 84 ? 10.514 0.194 -0.302 1.00 87.19 84 ILE A CA 1
ATOM 671 C C . ILE A 1 84 ? 10.823 1.481 0.468 1.00 87.19 84 ILE A C 1
ATOM 673 O O . ILE A 1 84 ? 10.110 1.798 1.419 1.00 87.19 84 ILE A O 1
ATOM 677 N N . GLU A 1 85 ? 11.801 2.272 0.025 1.00 89.25 85 GLU A N 1
ATOM 678 C CA . GLU A 1 85 ? 12.156 3.535 0.681 1.00 89.25 85 GLU A CA 1
ATOM 679 C C . GLU A 1 85 ? 10.965 4.508 0.694 1.00 89.25 85 GLU A C 1
ATOM 681 O O . GLU A 1 85 ? 10.657 5.113 1.717 1.00 89.25 85 GLU A O 1
ATOM 686 N N . GLN A 1 86 ? 10.182 4.551 -0.392 1.00 86.75 86 GLN A N 1
ATOM 687 C CA . GLN A 1 86 ? 8.941 5.336 -0.468 1.00 86.75 86 GLN A CA 1
ATOM 688 C C . GLN A 1 86 ? 7.898 4.971 0.598 1.00 86.75 86 GLN A C 1
ATOM 690 O O . GLN A 1 86 ? 6.998 5.775 0.873 1.00 86.75 86 GLN A O 1
ATOM 695 N N . ILE A 1 87 ? 7.938 3.763 1.166 1.00 88.94 87 ILE A N 1
ATOM 696 C CA . ILE A 1 87 ? 6.980 3.320 2.186 1.00 88.94 87 ILE A CA 1
ATOM 697 C C . ILE A 1 87 ? 7.565 3.227 3.591 1.00 88.94 87 ILE A C 1
ATOM 699 O O . ILE A 1 87 ? 6.783 3.100 4.529 1.00 88.94 87 ILE A O 1
ATOM 703 N N . LYS A 1 88 ? 8.883 3.344 3.740 1.00 88.00 88 LYS A N 1
ATOM 704 C CA . LYS A 1 88 ? 9.609 3.105 4.987 1.00 88.00 88 LYS A CA 1
ATOM 705 C C . LYS A 1 88 ? 9.163 4.013 6.131 1.00 88.00 88 LYS A C 1
ATOM 707 O O . LYS A 1 88 ? 8.668 3.504 7.130 1.00 88.00 88 LYS A O 1
ATOM 712 N N . ASP A 1 89 ? 9.174 5.330 5.937 1.00 86.06 89 ASP A N 1
ATOM 713 C CA . ASP A 1 89 ? 8.702 6.282 6.957 1.00 86.06 89 ASP A CA 1
ATOM 714 C C . ASP A 1 89 ? 7.248 6.006 7.355 1.00 86.06 89 ASP A C 1
ATOM 716 O O . ASP A 1 89 ? 6.865 6.041 8.522 1.00 86.06 89 ASP A O 1
ATOM 720 N N . TRP A 1 90 ? 6.415 5.658 6.372 1.00 87.06 90 TRP A N 1
ATOM 721 C CA . TRP A 1 90 ? 5.023 5.309 6.631 1.00 87.06 90 TRP A CA 1
ATOM 722 C C . TRP A 1 90 ? 4.880 3.988 7.394 1.00 87.06 90 TRP A C 1
ATOM 724 O O . TRP A 1 90 ? 3.879 3.797 8.073 1.00 87.06 90 TRP A O 1
ATOM 734 N N . MET A 1 91 ? 5.841 3.074 7.325 1.00 82.31 91 MET A N 1
ATOM 735 C CA . MET A 1 91 ? 5.852 1.888 8.180 1.00 82.31 91 MET A CA 1
ATOM 736 C C . MET A 1 91 ? 6.328 2.211 9.600 1.00 82.31 91 MET A C 1
ATOM 738 O O . MET A 1 91 ? 5.806 1.639 10.552 1.00 82.31 91 MET A O 1
ATOM 742 N N . GLU A 1 92 ? 7.275 3.137 9.746 1.00 82.94 92 GLU A N 1
ATOM 743 C CA . GLU A 1 92 ? 7.921 3.462 11.025 1.00 82.94 92 GLU A CA 1
ATOM 744 C C . GLU A 1 92 ? 7.111 4.435 11.902 1.00 82.94 92 GLU A C 1
ATOM 746 O O . GLU A 1 92 ? 7.161 4.339 13.124 1.00 82.94 92 GLU A O 1
ATOM 751 N N . ILE A 1 93 ? 6.297 5.320 11.311 1.00 80.81 93 ILE A N 1
ATOM 752 C CA . ILE A 1 93 ? 5.462 6.310 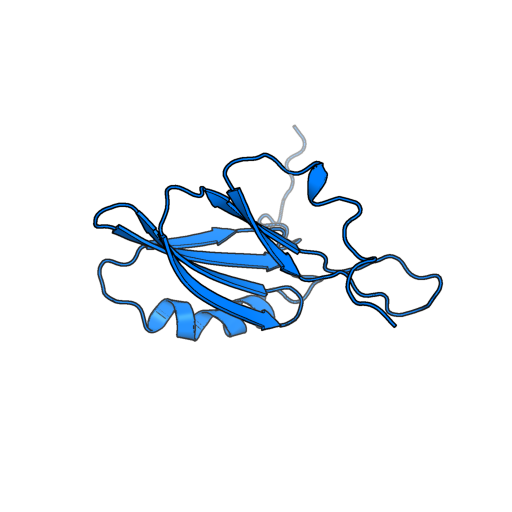12.033 1.00 80.81 93 ILE A CA 1
ATOM 753 C C . ILE A 1 93 ? 4.226 5.660 12.715 1.00 80.81 93 ILE A C 1
ATOM 755 O O . ILE A 1 93 ? 3.361 6.337 13.268 1.00 80.81 93 ILE A O 1
ATOM 759 N N . GLY A 1 94 ? 4.082 4.333 12.662 1.00 71.12 94 GLY A N 1
ATOM 760 C CA . GLY A 1 94 ? 2.934 3.620 13.229 1.00 71.12 94 GLY A CA 1
ATOM 761 C C . GLY A 1 94 ? 2.875 3.561 14.752 1.00 71.12 94 GLY A C 1
ATOM 762 O O . GLY A 1 94 ? 3.894 3.594 15.436 1.00 71.12 94 GLY A O 1
ATOM 763 N N . GLU A 1 95 ? 1.660 3.434 15.297 1.00 72.25 95 GLU A N 1
ATOM 764 C CA . GLU A 1 95 ? 1.496 3.061 16.704 1.00 72.25 95 GLU A CA 1
ATOM 765 C C . GLU A 1 95 ? 1.945 1.604 16.923 1.00 72.25 95 GLU A C 1
ATOM 767 O O . GLU A 1 95 ? 1.856 0.770 16.020 1.00 72.25 95 GLU A O 1
ATOM 772 N N . LYS A 1 96 ? 2.400 1.277 18.141 1.00 65.38 96 LYS A N 1
ATOM 773 C CA . LYS A 1 96 ? 2.975 -0.039 18.499 1.00 65.38 96 LYS A CA 1
ATOM 774 C C . LYS A 1 96 ? 2.076 -1.249 18.209 1.00 65.38 96 LYS A C 1
ATOM 776 O O . LYS A 1 96 ? 2.588 -2.362 18.136 1.00 65.38 96 LYS A O 1
ATOM 781 N N . GLU A 1 97 ? 0.767 -1.051 18.086 1.00 76.06 97 GLU A N 1
ATOM 782 C CA . GLU A 1 97 ? -0.215 -2.126 17.889 1.00 76.06 97 GLU A CA 1
ATOM 783 C C . GLU A 1 97 ? -0.698 -2.250 16.435 1.00 76.06 97 GLU A C 1
ATOM 785 O O . GLU A 1 97 ? -1.477 -3.150 16.110 1.00 76.06 97 GLU A O 1
ATOM 790 N N . GLU A 1 98 ? -0.232 -1.378 15.535 1.00 85.44 98 GLU A N 1
ATOM 791 C CA . GLU A 1 98 ? -0.600 -1.455 14.126 1.00 85.44 98 GLU A CA 1
ATOM 792 C C . GLU A 1 98 ? 0.133 -2.601 13.420 1.00 85.44 98 GLU A C 1
ATOM 794 O O . GLU A 1 98 ? 1.345 -2.781 13.539 1.00 85.44 98 GLU A O 1
ATOM 799 N N . LYS A 1 99 ? -0.611 -3.378 12.632 1.00 89.31 99 LYS A N 1
ATOM 800 C CA . LYS A 1 99 ? -0.072 -4.496 11.848 1.00 89.31 99 LYS A CA 1
ATOM 801 C C . LYS A 1 99 ? 0.205 -4.029 10.427 1.00 89.31 99 LYS A C 1
ATOM 803 O O . LYS A 1 99 ? -0.590 -3.279 9.868 1.00 89.31 99 LYS A O 1
ATOM 808 N N . ILE A 1 100 ? 1.288 -4.497 9.811 1.00 90.44 100 ILE A N 1
ATOM 809 C CA . ILE A 1 100 ? 1.651 -4.113 8.440 1.00 90.44 100 ILE A CA 1
ATOM 810 C C . ILE A 1 100 ? 1.648 -5.343 7.532 1.00 90.44 100 ILE A C 1
ATOM 812 O O . ILE A 1 100 ? 2.242 -6.368 7.856 1.00 90.44 100 ILE A O 1
ATOM 816 N N . ILE A 1 101 ? 0.992 -5.229 6.378 1.00 90.06 101 ILE A N 1
ATOM 817 C CA . ILE A 1 101 ? 1.065 -6.180 5.269 1.00 90.06 101 ILE A CA 1
ATOM 818 C C . ILE A 1 101 ? 1.651 -5.454 4.061 1.00 90.06 101 ILE A C 1
ATOM 820 O O . ILE A 1 101 ? 1.128 -4.430 3.619 1.00 90.06 101 ILE A O 1
ATOM 824 N N . ILE A 1 102 ? 2.701 -6.031 3.488 1.00 88.81 102 ILE A N 1
ATOM 825 C CA . ILE A 1 102 ? 3.286 -5.588 2.224 1.00 88.81 102 ILE A CA 1
ATOM 826 C C . ILE A 1 102 ? 3.048 -6.692 1.203 1.00 88.81 102 ILE A C 1
ATOM 828 O O . ILE A 1 102 ? 3.336 -7.858 1.465 1.00 88.81 102 ILE A O 1
ATOM 832 N N . GLY A 1 103 ? 2.500 -6.339 0.048 1.00 88.19 103 GLY A N 1
ATOM 833 C CA . GLY A 1 103 ? 2.209 -7.303 -1.005 1.00 88.19 103 GLY A CA 1
ATOM 834 C C . GLY A 1 103 ? 2.194 -6.668 -2.385 1.00 88.19 103 GLY A C 1
ATOM 835 O O . GLY A 1 103 ? 2.302 -5.454 -2.531 1.00 88.19 103 GLY A O 1
ATOM 836 N N . GLY A 1 104 ? 2.041 -7.500 -3.409 1.00 87.56 104 GLY A N 1
ATOM 837 C CA . GLY A 1 104 ? 2.029 -7.081 -4.807 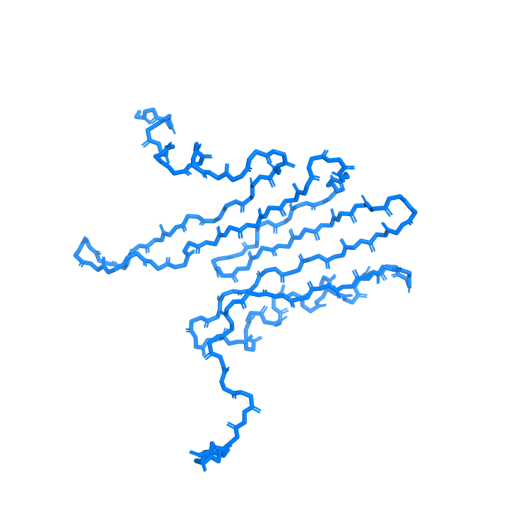1.00 87.56 104 GLY A CA 1
ATOM 838 C C . GLY A 1 104 ? 3.029 -7.876 -5.637 1.00 87.56 104 GLY A C 1
ATOM 839 O O . GLY A 1 104 ? 3.413 -8.980 -5.260 1.00 87.56 104 GLY A O 1
ATOM 840 N N . ASP A 1 105 ? 3.420 -7.321 -6.778 1.00 85.69 105 ASP A N 1
ATOM 841 C CA . ASP A 1 105 ? 4.369 -7.947 -7.696 1.00 85.69 105 ASP A CA 1
ATOM 842 C C . ASP A 1 105 ? 5.677 -7.152 -7.674 1.00 85.69 105 ASP A C 1
ATOM 844 O O . ASP A 1 105 ? 5.837 -6.127 -8.343 1.00 85.69 105 ASP A O 1
ATOM 848 N N . LEU A 1 106 ? 6.597 -7.615 -6.828 1.00 79.31 106 LEU A N 1
ATOM 849 C CA . LEU A 1 106 ? 7.927 -7.029 -6.682 1.00 79.31 106 LEU A CA 1
ATOM 850 C C . LEU A 1 106 ? 8.840 -7.383 -7.862 1.00 79.31 106 LEU A C 1
ATOM 852 O O . LEU A 1 106 ? 9.866 -6.738 -8.039 1.00 79.31 106 LEU A O 1
ATOM 856 N N . ASN A 1 107 ? 8.489 -8.403 -8.655 1.00 79.12 107 ASN A N 1
ATOM 857 C CA . ASN A 1 107 ? 9.299 -8.908 -9.760 1.00 79.12 107 ASN A CA 1
ATOM 858 C C . ASN A 1 107 ? 10.766 -9.223 -9.367 1.00 79.12 107 ASN A C 1
ATOM 860 O O . ASN A 1 107 ? 11.685 -9.087 -10.177 1.00 79.12 107 ASN A O 1
ATOM 864 N N . VAL A 1 108 ? 10.981 -9.649 -8.114 1.00 73.31 108 VAL A N 1
ATOM 865 C CA . VAL A 1 108 ? 12.280 -10.074 -7.562 1.00 73.31 108 VAL A CA 1
ATOM 866 C C . VAL A 1 108 ? 12.299 -11.583 -7.392 1.00 73.31 108 VAL A C 1
ATOM 868 O O . VAL A 1 108 ? 11.333 -12.181 -6.918 1.00 73.31 108 VAL A O 1
ATOM 871 N N . ARG A 1 109 ? 13.426 -12.207 -7.739 1.00 75.50 109 ARG A N 1
ATOM 872 C CA . ARG A 1 109 ? 13.711 -13.592 -7.357 1.00 75.50 109 ARG A CA 1
ATOM 873 C C . ARG A 1 109 ? 14.377 -13.584 -5.985 1.00 75.50 109 ARG A C 1
ATOM 875 O O . ARG A 1 109 ? 15.436 -12.997 -5.831 1.00 75.50 109 ARG A O 1
ATOM 882 N N . MET A 1 110 ? 13.752 -14.236 -5.009 1.00 70.38 110 MET A N 1
ATOM 883 C CA . MET A 1 110 ? 14.242 -14.293 -3.623 1.00 70.38 110 MET A CA 1
ATOM 884 C C . MET A 1 110 ? 15.343 -15.345 -3.395 1.00 70.38 110 MET A C 1
ATOM 886 O O . MET A 1 110 ? 15.852 -15.454 -2.286 1.00 70.38 110 MET A O 1
ATOM 890 N N . GLY A 1 111 ? 15.693 -16.137 -4.411 1.00 73.69 111 GLY A N 1
ATOM 891 C CA . GLY A 1 111 ? 16.709 -17.185 -4.320 1.00 73.69 111 GLY A CA 1
ATOM 892 C C . GLY A 1 111 ? 17.726 -17.087 -5.450 1.00 73.69 111 GLY A C 1
ATOM 893 O O . GLY A 1 111 ? 17.388 -16.692 -6.568 1.00 73.69 111 GLY A O 1
ATOM 894 N N . GLU A 1 112 ? 18.964 -17.469 -5.152 1.00 67.38 112 GLU A N 1
ATOM 895 C CA . GLU A 1 112 ? 20.081 -17.476 -6.107 1.00 67.38 112 GLU A CA 1
ATOM 896 C C . GLU A 1 112 ? 20.135 -18.767 -6.938 1.00 67.38 112 GLU A C 1
ATOM 898 O O . GLU A 1 112 ? 20.655 -18.781 -8.053 1.00 67.38 112 GLU A O 1
ATOM 903 N N . LEU A 1 113 ? 19.557 -19.851 -6.415 1.00 63.25 113 LEU A N 1
ATOM 904 C CA . LEU A 1 113 ? 19.630 -21.194 -6.977 1.00 63.25 113 LEU A CA 1
ATOM 905 C C . LEU A 1 113 ? 18.216 -21.748 -7.149 1.00 63.25 113 LEU A C 1
ATOM 907 O O . LEU A 1 113 ? 17.468 -21.903 -6.186 1.00 63.25 113 LEU A O 1
ATOM 911 N N . GLY A 1 114 ? 17.839 -22.028 -8.395 1.00 59.94 114 GLY A N 1
ATOM 912 C CA . GLY A 1 114 ? 16.693 -22.880 -8.681 1.00 59.94 114 GLY A CA 1
ATOM 913 C C . GLY A 1 114 ? 17.170 -24.321 -8.682 1.00 59.94 114 GLY A C 1
ATOM 914 O O . GLY A 1 114 ? 17.890 -24.715 -9.599 1.00 59.94 114 GLY A O 1
ATOM 915 N N . GLU A 1 115 ? 16.797 -25.106 -7.677 1.00 63.88 115 GLU A N 1
ATOM 916 C CA . GLU A 1 115 ? 16.966 -26.550 -7.785 1.00 63.88 115 GLU A CA 1
ATOM 917 C C . GLU A 1 115 ? 15.991 -27.087 -8.835 1.00 63.88 115 GLU A C 1
ATOM 919 O O . GLU A 1 115 ? 14.807 -26.738 -8.869 1.00 63.88 115 GLU A O 1
ATOM 924 N N . ARG A 1 116 ? 16.518 -27.909 -9.743 1.00 60.12 116 ARG A N 1
ATOM 925 C CA . ARG A 1 116 ? 15.716 -28.657 -10.705 1.00 60.12 116 ARG A CA 1
ATOM 926 C C . ARG A 1 116 ? 15.030 -29.787 -9.938 1.00 60.12 116 ARG A C 1
ATOM 928 O O . ARG A 1 116 ? 15.714 -30.713 -9.517 1.00 60.12 116 ARG A O 1
ATOM 935 N N . ILE A 1 117 ? 13.716 -29.674 -9.754 1.00 61.53 117 ILE A N 1
ATOM 936 C CA . ILE A 1 117 ? 12.858 -30.768 -9.268 1.00 61.53 117 ILE A CA 1
ATOM 937 C C . ILE A 1 117 ? 12.725 -31.821 -10.372 1.00 61.53 117 ILE A C 1
ATOM 939 O O . ILE A 1 117 ? 12.584 -31.413 -11.552 1.00 61.53 117 ILE A O 1
#